Protein AF-A0A7T8TIV9-F1 (afdb_monomer)

pLDDT: mean 84.51, std 17.44, range [23.56, 97.62]

Radius of gyration: 15.1 Å; Cα contacts (8 Å, |Δi|>4): 212; chains: 1; bounding box: 38×35×44 Å

Sequence (112 aa):
MLKAIPDLRVVNPWEGELRIVQSWDKVRIHLKTQSSHSDSVTASIIHDEGIGYQLLYNYRNQPKTGEEHLTSHVGFAEFRFDDGLKSAEGHYFNGQGRATYGTMTITRIDNV

Structure (mmCIF, N/CA/C/O backbone):
data_AF-A0A7T8TIV9-F1
#
_entry.id   AF-A0A7T8TIV9-F1
#
loop_
_atom_site.group_PDB
_atom_site.id
_atom_site.type_symbol
_atom_site.label_atom_id
_atom_site.label_alt_id
_atom_site.label_comp_id
_atom_site.label_asym_id
_atom_site.label_entity_id
_atom_site.label_seq_id
_atom_site.pdbx_PDB_ins_code
_atom_site.Cartn_x
_atom_site.Cartn_y
_atom_site.Cartn_z
_atom_site.occupancy
_atom_site.B_iso_or_equiv
_atom_site.auth_seq_id
_atom_site.auth_comp_id
_atom_site.auth_asym_id
_atom_site.auth_atom_id
_atom_site.pdbx_PDB_model_num
ATOM 1 N N . MET A 1 1 ? 10.145 17.855 20.575 1.00 28.27 1 MET A N 1
ATOM 2 C CA . MET A 1 1 ? 9.909 18.815 19.477 1.00 28.27 1 MET A CA 1
ATOM 3 C C . MET A 1 1 ? 10.920 18.499 18.380 1.00 28.27 1 MET A C 1
ATOM 5 O O . MET A 1 1 ? 12.106 18.680 18.609 1.00 28.27 1 MET A O 1
ATOM 9 N N . LEU A 1 2 ? 10.480 17.933 17.255 1.00 23.56 2 LEU A N 1
ATOM 10 C CA . LEU A 1 2 ? 11.307 17.685 16.070 1.00 23.56 2 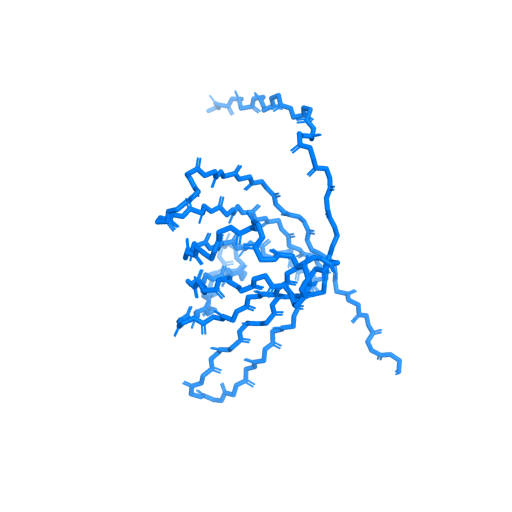LEU A CA 1
ATOM 11 C C . LEU A 1 2 ? 10.491 18.116 14.852 1.00 23.56 2 LEU A C 1
ATOM 13 O O . LEU A 1 2 ? 9.314 17.782 14.749 1.00 23.56 2 LEU A O 1
ATOM 17 N N . LYS A 1 3 ? 11.114 18.904 13.977 1.00 31.92 3 LYS A N 1
ATOM 18 C CA . LYS A 1 3 ? 10.533 19.395 12.730 1.00 31.92 3 LYS A CA 1
ATOM 19 C C . LYS A 1 3 ? 11.181 18.603 11.599 1.00 31.92 3 LYS A C 1
ATOM 21 O O . LYS A 1 3 ? 12.367 18.782 11.343 1.00 31.92 3 LYS A O 1
ATOM 26 N N . ALA A 1 4 ? 10.420 17.727 10.956 1.00 24.80 4 ALA A N 1
ATOM 27 C CA . ALA A 1 4 ? 10.812 17.146 9.681 1.00 24.80 4 ALA A CA 1
ATOM 28 C C . ALA A 1 4 ? 10.250 18.043 8.573 1.00 24.80 4 ALA A C 1
ATOM 30 O O . ALA A 1 4 ? 9.047 18.291 8.527 1.00 24.80 4 ALA A O 1
ATOM 31 N N . ILE A 1 5 ? 11.126 18.573 7.723 1.00 39.34 5 ILE A N 1
ATOM 32 C CA . ILE A 1 5 ? 10.745 19.187 6.450 1.00 39.34 5 ILE A CA 1
ATOM 33 C C . ILE A 1 5 ? 11.173 18.180 5.382 1.00 39.34 5 ILE A C 1
ATOM 35 O O . ILE A 1 5 ? 12.380 18.016 5.200 1.00 39.34 5 ILE A O 1
ATOM 39 N N . PRO A 1 6 ? 10.250 17.484 4.699 1.00 40.28 6 PRO A N 1
ATOM 40 C CA . PRO A 1 6 ? 10.607 16.723 3.520 1.00 40.28 6 PRO A CA 1
ATOM 41 C C . PRO A 1 6 ? 10.521 17.632 2.292 1.00 40.28 6 PRO A C 1
ATOM 43 O O . PRO A 1 6 ? 9.481 18.214 1.986 1.00 40.28 6 PRO A O 1
ATOM 46 N N . ASP A 1 7 ? 11.651 17.746 1.605 1.00 52.44 7 ASP A N 1
ATOM 47 C CA . ASP A 1 7 ? 11.730 18.133 0.201 1.00 52.44 7 ASP A CA 1
ATOM 48 C C . ASP A 1 7 ? 10.976 17.091 -0.639 1.00 52.44 7 ASP A C 1
ATOM 50 O O . ASP A 1 7 ? 11.269 15.901 -0.530 1.00 52.44 7 ASP A O 1
ATOM 54 N N . LEU A 1 8 ? 9.991 17.503 -1.442 1.00 46.22 8 LEU A N 1
ATOM 55 C CA . LEU A 1 8 ? 9.263 16.596 -2.336 1.00 46.22 8 LEU A CA 1
ATOM 56 C C . LEU A 1 8 ? 8.934 17.282 -3.663 1.00 46.22 8 LEU A C 1
ATOM 58 O O . LEU A 1 8 ? 7.781 17.558 -3.995 1.00 46.22 8 LEU A O 1
ATOM 62 N N . ARG A 1 9 ? 9.955 17.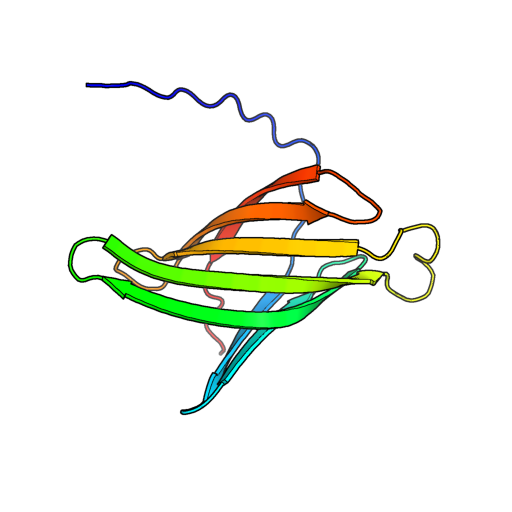481 -4.498 1.00 50.09 9 ARG A N 1
ATOM 63 C CA . ARG A 1 9 ? 9.723 17.342 -5.941 1.00 50.09 9 ARG A CA 1
ATOM 64 C C . ARG A 1 9 ? 9.270 15.903 -6.196 1.00 50.09 9 ARG A C 1
ATOM 66 O O . ARG A 1 9 ? 10.038 14.973 -5.974 1.00 50.09 9 ARG A O 1
ATOM 73 N N . VAL A 1 10 ? 8.034 15.717 -6.658 1.00 56.38 10 VAL A N 1
ATOM 74 C CA . VAL A 1 10 ? 7.534 14.411 -7.112 1.00 56.38 10 VAL A CA 1
ATOM 75 C C . VAL A 1 10 ? 8.335 14.007 -8.349 1.00 56.38 10 VAL A C 1
ATOM 77 O O . VAL A 1 10 ? 8.109 14.509 -9.450 1.00 56.38 10 VAL A O 1
ATOM 80 N N . VAL A 1 11 ? 9.323 13.137 -8.160 1.00 59.09 11 VAL A N 1
ATOM 81 C CA . VAL A 1 11 ? 10.137 12.596 -9.249 1.00 59.09 11 VAL A CA 1
ATOM 82 C C . VAL A 1 11 ? 9.347 11.436 -9.857 1.00 59.09 11 VAL A C 1
ATOM 84 O O . VAL A 1 11 ? 9.375 10.328 -9.336 1.00 59.09 11 VAL A O 1
ATOM 87 N N . ASN A 1 12 ? 8.623 11.719 -10.943 1.00 67.94 12 ASN A N 1
ATOM 88 C CA . ASN A 1 12 ? 7.762 10.808 -11.718 1.00 67.94 12 ASN A CA 1
ATOM 89 C C . ASN A 1 12 ? 6.378 10.535 -11.096 1.00 67.94 12 ASN A C 1
ATOM 91 O O . ASN A 1 12 ? 6.193 9.513 -10.429 1.00 67.94 12 ASN A O 1
ATOM 95 N N . PRO A 1 13 ? 5.385 11.412 -11.344 1.00 78.50 13 PRO A N 1
ATOM 96 C CA . PRO A 1 13 ? 4.009 11.126 -10.964 1.00 78.50 13 PRO A CA 1
ATOM 97 C C . PRO A 1 13 ? 3.480 9.926 -11.757 1.00 78.50 13 PRO A C 1
ATOM 99 O O . PRO A 1 13 ? 3.732 9.791 -12.955 1.00 78.50 13 PRO A O 1
ATOM 102 N N . TRP A 1 14 ? 2.739 9.060 -11.079 1.00 85.88 14 TRP A N 1
ATOM 103 C CA . TRP A 1 14 ? 1.988 7.972 -11.688 1.00 85.88 14 TRP A CA 1
ATOM 104 C C . TRP A 1 14 ? 0.672 7.797 -10.938 1.00 85.88 14 TRP A C 1
ATOM 106 O O . TRP A 1 14 ? 0.553 8.174 -9.774 1.00 85.88 14 TRP A O 1
ATOM 116 N N . GLU A 1 15 ? -0.306 7.210 -11.616 1.00 89.50 15 GLU A N 1
ATOM 117 C CA . GLU A 1 15 ? -1.632 6.945 -11.068 1.00 89.50 15 GLU A CA 1
ATOM 118 C C . GLU A 1 15 ? -1.981 5.462 -11.230 1.00 89.50 15 GLU A C 1
ATOM 120 O O . GLU A 1 15 ? -1.468 4.763 -12.116 1.00 89.50 15 GLU A O 1
ATOM 125 N N . GLY A 1 16 ? -2.851 4.966 -10.354 1.00 91.25 16 GLY A N 1
ATOM 126 C CA . GLY A 1 16 ? -3.295 3.582 -10.379 1.00 91.25 16 GLY A CA 1
ATOM 127 C C . GLY A 1 16 ? -4.502 3.320 -9.486 1.00 91.25 16 GLY A C 1
ATOM 128 O O . GLY A 1 16 ? -4.859 4.126 -8.632 1.00 91.25 16 GLY A O 1
ATOM 129 N N . GLU A 1 17 ? -5.118 2.161 -9.691 1.00 95.12 17 GLU A N 1
ATOM 130 C CA . GLU A 1 17 ? -6.227 1.652 -8.885 1.00 95.12 17 GLU A CA 1
ATOM 131 C C . GLU A 1 17 ? -5.693 0.605 -7.903 1.00 95.12 17 GLU A C 1
ATOM 133 O O . GLU A 1 17 ? -5.124 -0.410 -8.317 1.00 95.12 17 GLU A O 1
ATOM 138 N N . LEU A 1 18 ? -5.889 0.847 -6.605 1.00 94.81 18 LEU A N 1
ATOM 139 C CA . LEU A 1 18 ? -5.573 -0.098 -5.537 1.00 94.81 18 LEU A CA 1
ATOM 140 C C . LEU A 1 18 ? -6.865 -0.753 -5.038 1.00 94.81 18 LEU A C 1
ATOM 142 O O . LEU A 1 18 ? -7.698 -0.106 -4.405 1.00 94.81 18 LEU A O 1
ATOM 146 N N . ARG A 1 19 ? -7.026 -2.053 -5.288 1.00 95.62 19 ARG A N 1
ATOM 147 C CA . ARG A 1 19 ? -8.150 -2.846 -4.780 1.00 95.62 19 ARG A CA 1
ATOM 148 C C . ARG A 1 19 ? -7.709 -3.642 -3.554 1.00 95.62 19 ARG A C 1
ATOM 150 O O . ARG A 1 19 ? -6.800 -4.467 -3.637 1.00 95.62 19 ARG A O 1
ATOM 157 N N . ILE A 1 20 ? -8.399 -3.413 -2.439 1.00 94.81 20 ILE A N 1
ATOM 158 C CA . ILE A 1 20 ? -8.227 -4.131 -1.172 1.00 94.81 20 ILE A CA 1
ATOM 159 C C . ILE A 1 20 ? -9.392 -5.113 -1.035 1.00 94.81 20 ILE A C 1
ATOM 161 O O . ILE A 1 20 ? -10.551 -4.702 -1.012 1.00 94.81 20 ILE A O 1
ATOM 165 N N . VAL A 1 21 ? -9.096 -6.410 -0.970 1.00 94.44 21 VAL A N 1
ATOM 166 C CA . VAL A 1 21 ? -10.092 -7.472 -0.787 1.00 94.44 21 VAL A CA 1
ATOM 167 C C . VAL A 1 21 ? -9.805 -8.190 0.522 1.00 94.44 21 VAL A C 1
ATOM 169 O O . VAL A 1 21 ? -8.710 -8.714 0.718 1.00 94.44 21 VAL A O 1
ATOM 172 N N . GLN A 1 22 ? -10.802 -8.247 1.397 1.00 93.19 22 GLN A N 1
ATOM 173 C CA . GLN A 1 22 ? -10.708 -8.911 2.692 1.00 93.19 22 GLN A CA 1
ATOM 174 C C . GLN A 1 22 ? -11.787 -9.994 2.811 1.00 93.19 22 GLN A C 1
ATOM 176 O O . GLN A 1 22 ? -12.957 -9.749 2.518 1.00 93.19 22 GLN A O 1
ATOM 181 N N . SER A 1 23 ? -11.391 -11.187 3.257 1.00 92.50 23 SER A N 1
ATOM 182 C CA . SER A 1 23 ? -12.287 -12.177 3.869 1.00 92.50 23 SER A CA 1
ATOM 183 C C . SER A 1 23 ? -11.887 -12.404 5.323 1.00 92.50 23 SER A C 1
ATOM 185 O O . SER A 1 23 ? -10.983 -11.752 5.840 1.00 92.50 23 SER A O 1
ATOM 187 N N . TRP A 1 24 ? -12.574 -13.324 5.995 1.00 93.88 24 TRP A N 1
ATOM 188 C CA . TRP A 1 24 ? -12.313 -13.639 7.398 1.00 93.88 24 TRP A CA 1
ATOM 189 C C . TRP A 1 24 ? -10.880 -14.154 7.657 1.00 93.88 24 TRP A C 1
ATOM 191 O O . TRP A 1 24 ? -10.360 -13.960 8.748 1.00 93.88 24 TRP A O 1
ATOM 201 N N . ASP A 1 25 ? -10.241 -14.777 6.663 1.00 92.50 25 ASP A N 1
ATOM 202 C CA . ASP A 1 25 ? -8.929 -15.432 6.753 1.00 92.50 25 ASP A CA 1
ATOM 203 C C . ASP A 1 25 ? -7.845 -14.827 5.852 1.00 92.50 25 ASP A C 1
ATOM 205 O O . ASP A 1 25 ? -6.687 -15.243 5.930 1.00 92.50 25 ASP A O 1
ATOM 209 N N . LYS A 1 26 ? -8.185 -13.880 4.968 1.00 92.06 26 LYS A N 1
ATOM 210 C CA . LYS A 1 26 ? -7.216 -13.334 4.011 1.00 92.06 26 LYS A CA 1
ATOM 211 C C . LYS A 1 26 ? -7.418 -11.856 3.725 1.00 92.06 26 LYS A C 1
ATOM 213 O O . LYS A 1 26 ? -8.539 -11.360 3.638 1.00 92.06 26 LYS A O 1
ATOM 218 N N . VAL A 1 27 ? -6.300 -11.195 3.460 1.00 96.75 27 VAL A N 1
ATOM 219 C CA . VAL A 1 27 ? -6.243 -9.873 2.842 1.00 96.75 27 VAL A CA 1
ATOM 220 C C . VAL A 1 27 ? -5.466 -10.012 1.536 1.00 96.75 27 VAL A C 1
ATOM 222 O O . VAL A 1 27 ? -4.425 -10.667 1.480 1.00 96.75 27 VAL A O 1
ATOM 225 N N . ARG A 1 28 ? -5.998 -9.435 0.461 1.00 96.75 28 ARG A N 1
ATOM 226 C CA . ARG A 1 28 ? -5.398 -9.420 -0.876 1.00 96.75 28 ARG A CA 1
ATOM 227 C C . ARG A 1 28 ? -5.397 -8.000 -1.406 1.00 96.75 28 ARG A C 1
ATOM 229 O O . ARG A 1 28 ? -6.424 -7.325 -1.365 1.00 96.75 28 ARG A O 1
ATOM 236 N N . ILE A 1 29 ? -4.252 -7.583 -1.928 1.00 97.50 29 ILE A N 1
ATOM 237 C CA . ILE A 1 29 ? -4.058 -6.265 -2.521 1.00 97.50 29 ILE A CA 1
ATOM 238 C C . ILE A 1 29 ? -3.709 -6.443 -3.991 1.00 97.50 29 ILE A C 1
ATOM 240 O O . ILE A 1 29 ? -2.808 -7.213 -4.327 1.00 97.50 29 ILE A O 1
ATOM 244 N N . HIS A 1 30 ? -4.425 -5.719 -4.843 1.00 96.31 30 HIS A N 1
ATOM 245 C CA . HIS A 1 30 ? -4.190 -5.658 -6.279 1.00 96.31 30 HIS A CA 1
ATOM 246 C C . HIS A 1 30 ? -3.977 -4.199 -6.671 1.00 96.31 30 HIS A C 1
ATOM 248 O O . HIS A 1 30 ? -4.896 -3.392 -6.533 1.00 96.31 30 HIS A O 1
ATOM 254 N N . LEU A 1 31 ? -2.783 -3.856 -7.150 1.00 94.81 31 LEU A N 1
ATOM 255 C CA . LEU A 1 31 ? -2.488 -2.534 -7.697 1.00 94.81 31 LEU A CA 1
ATOM 256 C C . LEU A 1 31 ? -2.402 -2.632 -9.215 1.00 94.81 31 LEU A C 1
ATOM 258 O O . LEU A 1 31 ? -1.663 -3.456 -9.751 1.00 94.81 31 LEU A O 1
ATOM 262 N N . LYS A 1 32 ? -3.113 -1.758 -9.919 1.00 92.25 32 LYS A N 1
ATOM 263 C CA . LYS A 1 32 ? -3.041 -1.646 -11.375 1.00 92.25 32 LYS A CA 1
ATOM 264 C C . LYS A 1 32 ? -2.670 -0.224 -11.761 1.00 92.25 32 LYS A C 1
ATOM 266 O O . LYS A 1 32 ? -3.370 0.712 -11.395 1.00 92.25 32 LYS A O 1
ATOM 271 N N . THR A 1 33 ? -1.609 -0.071 -12.540 1.00 90.06 33 THR A N 1
ATOM 272 C CA . THR A 1 33 ? -1.188 1.213 -13.114 1.00 90.06 33 THR A CA 1
ATOM 273 C C . THR A 1 33 ? -1.395 1.199 -14.632 1.00 90.06 33 THR A C 1
ATOM 275 O O . THR A 1 33 ? -1.929 0.238 -15.214 1.00 90.06 33 THR A O 1
ATOM 278 N N . GLN A 1 34 ? -0.977 2.267 -15.315 1.00 87.00 34 GLN A N 1
ATOM 279 C CA . GLN A 1 34 ? -1.001 2.314 -16.775 1.00 87.00 34 GLN A CA 1
ATOM 280 C C . GLN A 1 34 ? -0.066 1.271 -17.411 1.00 87.00 34 GLN A C 1
ATOM 282 O O . GLN A 1 34 ? -0.485 0.613 -18.363 1.00 87.00 34 GLN A O 1
ATOM 287 N N . SER A 1 35 ? 1.133 1.055 -16.865 1.00 84.69 35 SER A N 1
ATOM 288 C CA . SER A 1 35 ? 2.184 0.220 -17.475 1.00 84.69 35 SER A CA 1
ATOM 289 C C . SER A 1 35 ? 2.431 -1.118 -16.767 1.00 84.69 35 SER A C 1
ATOM 291 O O . SER A 1 35 ? 3.028 -2.025 -17.345 1.00 84.69 35 SER A O 1
ATOM 293 N N . SER A 1 36 ? 1.947 -1.296 -15.537 1.00 89.31 36 SER A N 1
ATOM 294 C CA . SER A 1 36 ? 2.161 -2.525 -14.768 1.00 89.31 36 SER A CA 1
ATOM 295 C C . SER A 1 36 ? 0.974 -2.885 -13.877 1.00 89.31 36 SER A C 1
ATOM 297 O O . SER A 1 36 ? -0.035 -2.176 -13.798 1.00 89.31 36 SER A O 1
ATOM 299 N N . HIS A 1 37 ? 1.084 -4.034 -13.224 1.00 92.81 37 HIS A N 1
ATOM 300 C CA . HIS A 1 37 ? 0.235 -4.409 -12.104 1.00 92.81 37 HIS A CA 1
ATOM 301 C C . HIS A 1 37 ? 1.064 -5.133 -11.044 1.00 92.81 37 HIS A C 1
ATOM 303 O O . HIS A 1 37 ? 2.146 -5.652 -11.332 1.00 92.81 37 HIS A O 1
ATOM 309 N N . SER A 1 38 ? 0.565 -5.170 -9.815 1.00 93.69 38 SER A N 1
ATOM 310 C CA . SER A 1 38 ? 1.152 -5.969 -8.752 1.00 93.69 38 SER A CA 1
ATOM 311 C C . SER A 1 38 ? 0.098 -6.633 -7.881 1.00 93.69 38 SER A C 1
ATOM 313 O O . SER A 1 38 ? -0.989 -6.099 -7.648 1.00 93.69 38 SER A O 1
ATOM 315 N N . ASP A 1 39 ? 0.461 -7.813 -7.389 1.00 96.50 39 ASP A N 1
ATOM 316 C CA . ASP A 1 39 ? -0.352 -8.617 -6.488 1.00 96.50 39 ASP A CA 1
ATOM 317 C C . ASP A 1 39 ? 0.378 -8.802 -5.162 1.00 96.50 39 ASP A C 1
ATOM 319 O O . ASP A 1 39 ? 1.589 -9.062 -5.132 1.00 96.50 39 ASP A O 1
ATOM 323 N N . SER A 1 40 ? -0.364 -8.719 -4.057 1.00 96.81 40 SER A N 1
ATOM 324 C CA . SER A 1 40 ? 0.179 -9.025 -2.739 1.00 96.81 40 SER A CA 1
ATOM 325 C C . SER A 1 40 ? 0.597 -10.494 -2.642 1.00 96.81 40 SER A C 1
ATOM 327 O O . SER A 1 40 ? -0.203 -11.391 -2.923 1.00 96.81 40 SER A O 1
ATOM 329 N N . VAL A 1 41 ? 1.809 -10.734 -2.150 1.00 95.50 41 VAL A N 1
ATOM 330 C CA . VAL A 1 41 ? 2.276 -12.048 -1.688 1.00 95.50 41 VAL A CA 1
ATOM 331 C C . VAL A 1 41 ? 1.740 -12.326 -0.283 1.00 95.50 41 VAL A C 1
ATOM 333 O O . VAL A 1 41 ? 1.263 -13.419 -0.002 1.00 95.50 41 VAL A O 1
ATOM 336 N N . THR A 1 42 ? 1.788 -11.314 0.584 1.00 95.62 42 THR A N 1
ATOM 337 C CA . THR A 1 42 ? 1.186 -11.314 1.920 1.00 95.62 42 THR A CA 1
ATOM 338 C C . THR A 1 42 ? 0.707 -9.905 2.243 1.00 95.62 42 THR A C 1
ATOM 340 O O . THR A 1 42 ? 1.318 -8.937 1.779 1.00 95.62 42 THR A O 1
ATOM 343 N N . ALA A 1 43 ? -0.373 -9.793 3.008 1.00 97.50 43 ALA A N 1
ATOM 344 C CA . ALA A 1 43 ? -0.945 -8.525 3.428 1.00 97.50 43 ALA A CA 1
ATOM 345 C C . ALA A 1 43 ? -1.587 -8.658 4.812 1.00 97.50 43 ALA A C 1
ATOM 347 O O . ALA A 1 43 ? -2.179 -9.692 5.125 1.00 97.50 43 ALA A O 1
ATOM 348 N N . SER A 1 44 ? -1.507 -7.585 5.593 1.00 96.69 44 SER A N 1
ATOM 349 C CA . SER A 1 44 ? -2.100 -7.477 6.923 1.00 96.69 44 SER A CA 1
ATOM 350 C C . SER A 1 44 ? -2.757 -6.115 7.097 1.00 96.69 44 SER A C 1
ATOM 352 O O . SER A 1 44 ? -2.223 -5.101 6.645 1.00 96.69 44 SER A O 1
ATOM 354 N N . ILE A 1 45 ? -3.895 -6.103 7.788 1.00 96.00 45 ILE A N 1
ATOM 355 C CA . ILE A 1 45 ? -4.530 -4.886 8.295 1.00 96.00 45 ILE A CA 1
ATOM 356 C C . ILE A 1 45 ? -4.372 -4.906 9.814 1.00 96.00 45 ILE A C 1
ATOM 358 O O . ILE A 1 45 ? -4.742 -5.887 10.458 1.00 96.00 45 ILE A O 1
ATOM 362 N N . ILE A 1 46 ? -3.803 -3.842 10.368 1.00 95.25 46 ILE A N 1
ATOM 363 C CA . ILE A 1 46 ? -3.592 -3.658 11.804 1.00 95.25 46 ILE A CA 1
ATOM 364 C C . ILE A 1 46 ? -4.429 -2.461 12.243 1.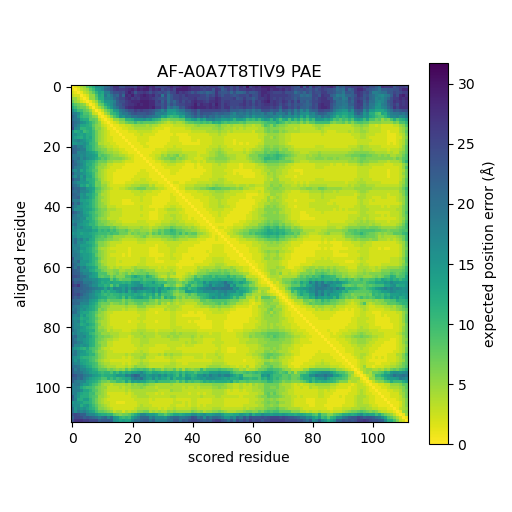00 95.25 46 ILE A C 1
ATOM 366 O O . ILE A 1 46 ? -4.487 -1.457 11.537 1.00 95.25 46 ILE A O 1
ATOM 370 N N . HIS A 1 47 ? -5.083 -2.575 13.395 1.00 94.81 47 HIS A N 1
ATOM 371 C CA . HIS A 1 47 ? -5.777 -1.466 14.033 1.00 94.81 47 HIS A CA 1
ATOM 372 C C . HIS A 1 47 ? -5.230 -1.278 15.442 1.00 94.81 47 HIS A C 1
ATOM 374 O O . HIS A 1 47 ? -5.206 -2.228 16.226 1.00 94.81 47 HIS A O 1
ATOM 380 N N . ASP A 1 48 ? -4.820 -0.055 15.746 1.00 91.69 48 ASP A N 1
ATOM 381 C CA . ASP A 1 48 ? -4.406 0.375 17.077 1.00 91.69 48 ASP A CA 1
ATOM 382 C C . ASP A 1 48 ? -5.231 1.610 17.459 1.00 91.69 48 ASP A C 1
ATOM 384 O O . ASP A 1 48 ? -5.340 2.552 16.676 1.00 91.69 48 ASP A O 1
ATOM 388 N N . GLU A 1 49 ? -5.838 1.598 18.648 1.00 88.31 49 GLU A N 1
ATOM 389 C CA . GLU A 1 49 ? -6.802 2.620 19.08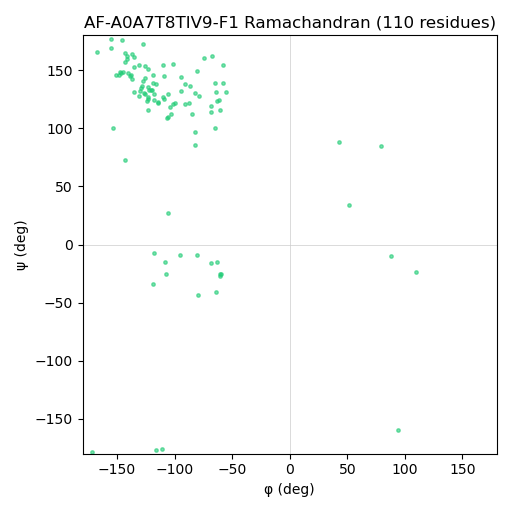3 1.00 88.31 49 GLU A CA 1
ATOM 390 C C . GLU A 1 49 ? -6.222 4.045 19.130 1.00 88.31 49 GLU A C 1
ATOM 392 O O . GLU A 1 49 ? -6.971 5.009 18.993 1.00 88.31 49 GLU A O 1
ATOM 397 N N . GLY A 1 50 ? -4.905 4.201 19.302 1.00 88.44 50 GLY A N 1
ATOM 398 C CA . GLY A 1 50 ? -4.236 5.507 19.318 1.00 88.44 50 GLY A CA 1
ATOM 399 C C . GLY A 1 50 ? -3.643 5.927 17.972 1.00 88.44 50 GLY A C 1
ATOM 400 O O . GLY A 1 50 ? -3.174 7.059 17.832 1.00 88.44 50 GLY A O 1
ATOM 401 N N . ILE A 1 51 ? -3.613 5.020 16.991 1.00 87.00 51 ILE A N 1
ATOM 402 C CA . ILE A 1 51 ? -2.898 5.199 15.721 1.00 87.00 51 ILE A CA 1
ATOM 403 C C . ILE A 1 51 ? -3.852 5.153 14.519 1.00 87.00 51 ILE A C 1
ATOM 405 O O . ILE A 1 51 ? -3.621 5.874 13.543 1.00 87.00 51 ILE A O 1
ATOM 409 N N . GLY A 1 52 ? -4.908 4.347 14.589 1.00 94.31 52 GLY A N 1
ATOM 410 C CA . GLY A 1 52 ? -5.834 4.069 13.499 1.00 94.31 52 GLY A CA 1
ATOM 411 C C . GLY A 1 52 ? -5.461 2.809 12.714 1.00 94.31 52 GLY A C 1
ATOM 412 O O . GLY A 1 52 ? -4.745 1.927 13.197 1.00 94.31 52 GLY A O 1
ATOM 413 N N . TYR A 1 53 ? -5.979 2.711 11.489 1.00 96.69 53 TYR A N 1
ATOM 414 C CA . TYR A 1 53 ? -5.758 1.555 10.623 1.00 96.69 53 TYR A CA 1
ATOM 415 C C . TYR A 1 53 ? -4.468 1.682 9.810 1.00 96.69 53 TYR A C 1
ATOM 417 O O . TYR A 1 53 ? -4.189 2.714 9.195 1.00 96.69 53 TYR A O 1
ATOM 425 N N . GLN A 1 54 ? -3.725 0.581 9.740 1.00 96.81 54 GLN A N 1
ATOM 426 C CA . GLN A 1 54 ? -2.551 0.414 8.894 1.00 96.81 54 GLN A CA 1
ATOM 427 C C . GLN A 1 54 ? -2.728 -0.790 7.969 1.00 96.81 54 GLN A C 1
ATOM 429 O O . GLN A 1 54 ? -3.153 -1.861 8.400 1.00 96.81 54 GLN A O 1
ATOM 434 N N . LEU A 1 55 ? -2.369 -0.625 6.699 1.00 97.06 55 LEU A N 1
ATOM 435 C CA . LEU A 1 55 ? -2.247 -1.708 5.728 1.00 97.06 55 LEU A CA 1
ATOM 436 C C . LEU A 1 55 ? -0.769 -1.908 5.411 1.00 97.06 55 LEU A C 1
ATOM 438 O O . LEU A 1 55 ? -0.103 -0.972 4.986 1.00 97.06 55 LEU A O 1
ATOM 442 N N . LEU A 1 56 ? -0.285 -3.139 5.544 1.00 97.06 56 LEU A N 1
ATOM 443 C CA . LEU A 1 56 ? 1.088 -3.515 5.223 1.00 97.06 56 LEU A CA 1
ATOM 444 C C . LEU A 1 56 ? 1.047 -4.701 4.267 1.00 97.06 56 LEU A C 1
ATOM 446 O O . LEU A 1 56 ? 0.347 -5.680 4.532 1.00 97.06 56 LEU A O 1
ATOM 450 N N . TYR A 1 57 ? 1.781 -4.645 3.158 1.00 97.62 57 TYR A N 1
ATOM 451 C CA . TYR A 1 57 ? 1.825 -5.766 2.223 1.00 97.62 57 TYR A CA 1
ATOM 452 C C . TYR A 1 57 ? 3.139 -5.856 1.455 1.00 97.62 57 TYR A C 1
ATOM 454 O O . TYR A 1 57 ? 3.744 -4.858 1.070 1.00 97.62 57 TYR A O 1
ATOM 462 N N . ASN A 1 58 ? 3.546 -7.094 1.183 1.00 96.56 58 ASN A N 1
ATOM 463 C CA . ASN A 1 58 ? 4.574 -7.390 0.193 1.00 96.56 58 ASN A CA 1
ATOM 464 C C . ASN A 1 58 ? 3.900 -7.698 -1.136 1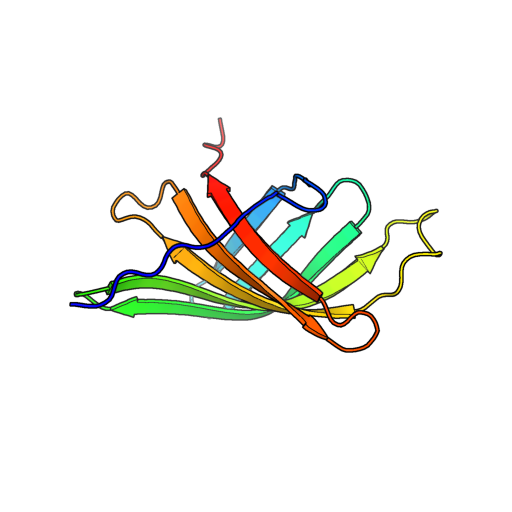.00 96.56 58 ASN A C 1
ATOM 466 O O . ASN A 1 58 ? 2.865 -8.365 -1.150 1.00 96.56 58 ASN A O 1
ATOM 470 N N . TYR A 1 59 ? 4.503 -7.300 -2.248 1.00 95.19 59 TYR A N 1
ATOM 471 C CA . TYR A 1 59 ? 3.954 -7.531 -3.579 1.00 95.19 59 TYR A CA 1
ATOM 472 C C . TYR A 1 59 ? 4.996 -8.020 -4.576 1.00 95.19 59 TYR A C 1
ATOM 474 O O . TYR A 1 59 ? 6.203 -7.845 -4.400 1.00 95.19 59 TYR A O 1
ATOM 482 N N . ARG A 1 60 ? 4.499 -8.613 -5.662 1.00 93.94 60 ARG A N 1
ATOM 483 C CA . ARG A 1 60 ? 5.261 -8.883 -6.880 1.00 93.94 60 ARG A CA 1
ATOM 484 C C . ARG A 1 60 ? 4.668 -8.053 -8.010 1.00 93.94 60 ARG A C 1
ATOM 486 O O . ARG A 1 60 ? 3.483 -8.180 -8.298 1.00 93.94 60 ARG A O 1
ATOM 493 N N . ASN A 1 61 ? 5.486 -7.214 -8.635 1.00 91.00 61 ASN A N 1
ATOM 494 C CA . ASN A 1 61 ? 5.095 -6.424 -9.796 1.00 91.00 61 ASN A CA 1
ATOM 495 C C . ASN A 1 61 ? 5.394 -7.181 -11.092 1.00 91.00 61 ASN A C 1
ATOM 497 O O . ASN A 1 61 ? 6.487 -7.729 -11.259 1.00 91.00 61 ASN A O 1
ATOM 501 N N . GLN A 1 62 ? 4.451 -7.115 -12.025 1.00 87.62 62 GLN A N 1
ATOM 502 C CA . GLN A 1 62 ? 4.566 -7.620 -13.383 1.00 87.62 62 GLN A CA 1
ATOM 503 C C . GLN A 1 62 ? 4.273 -6.481 -14.381 1.00 87.62 62 GLN A C 1
ATOM 505 O O . GLN A 1 62 ? 3.206 -5.854 -14.317 1.00 87.62 62 GLN A O 1
ATOM 510 N N . PRO A 1 63 ? 5.205 -6.175 -15.301 1.00 85.19 63 PRO A N 1
ATOM 511 C CA . PRO A 1 63 ? 4.929 -5.300 -16.438 1.00 85.19 63 PRO A CA 1
ATOM 512 C C . PRO A 1 63 ? 3.777 -5.834 -17.295 1.00 85.19 63 PRO A C 1
ATOM 514 O O . PRO A 1 63 ? 3.515 -7.039 -17.317 1.00 85.19 63 PRO A O 1
ATOM 517 N N . LYS A 1 64 ? 3.086 -4.951 -18.018 1.00 83.31 64 LYS A N 1
ATOM 518 C CA . LYS A 1 64 ? 2.115 -5.371 -19.037 1.00 83.31 64 LYS A CA 1
ATOM 519 C C . LYS A 1 64 ? 2.822 -5.895 -20.293 1.00 83.31 64 LYS A C 1
ATOM 521 O O . LYS A 1 64 ? 3.986 -5.595 -20.539 1.00 83.31 64 LYS A O 1
ATOM 526 N N . THR A 1 65 ? 2.098 -6.661 -21.107 1.00 76.06 65 THR A N 1
ATOM 527 C CA . THR A 1 65 ? 2.553 -7.088 -22.440 1.00 76.06 65 THR A CA 1
ATOM 528 C C . THR A 1 65 ? 2.932 -5.871 -23.289 1.00 76.06 65 THR A C 1
ATOM 530 O O . THR A 1 65 ? 2.158 -4.916 -23.350 1.00 76.06 65 THR A O 1
ATOM 533 N N . GLY A 1 66 ? 4.108 -5.896 -23.925 1.00 73.62 66 GLY A N 1
ATOM 534 C CA . GLY A 1 66 ? 4.677 -4.754 -24.656 1.00 73.62 66 GLY A CA 1
ATOM 535 C C . GLY A 1 66 ? 5.531 -3.800 -23.807 1.00 73.62 66 GLY A C 1
ATOM 536 O O . GLY A 1 66 ? 6.247 -2.970 -24.358 1.00 73.62 66 GLY A O 1
ATOM 537 N N . GLU A 1 67 ? 5.531 -3.956 -22.481 1.00 77.69 67 GLU A N 1
ATOM 538 C CA . GLU A 1 67 ? 6.389 -3.218 -21.541 1.00 77.69 67 GLU A CA 1
ATOM 539 C C . GLU A 1 67 ? 7.527 -4.116 -21.012 1.00 77.69 67 GLU A C 1
ATOM 541 O O . GLU A 1 67 ? 8.026 -3.916 -19.906 1.00 77.69 67 GLU A O 1
ATOM 546 N N . GLU A 1 68 ? 7.951 -5.136 -21.775 1.00 70.44 68 GLU A N 1
ATOM 547 C CA . GLU A 1 68 ? 8.929 -6.148 -21.320 1.00 70.44 68 GLU A CA 1
ATOM 548 C C . GLU A 1 68 ? 10.316 -5.572 -20.991 1.00 70.44 68 GLU A C 1
ATOM 550 O O . GLU A 1 68 ? 11.121 -6.221 -20.326 1.00 70.44 68 GLU A O 1
ATOM 555 N N . HIS A 1 69 ? 10.594 -4.342 -21.427 1.00 72.25 69 HIS A N 1
ATOM 556 C CA . HIS A 1 69 ? 11.794 -3.603 -21.042 1.00 72.25 69 HIS A CA 1
ATOM 557 C C . HIS A 1 69 ? 11.798 -3.200 -19.554 1.00 72.25 69 HIS A C 1
ATOM 559 O O . HIS A 1 69 ? 12.849 -2.846 -19.015 1.00 72.25 69 HIS A O 1
ATOM 565 N N . LEU A 1 70 ? 10.647 -3.249 -18.874 1.00 73.38 70 LEU A N 1
ATOM 566 C CA . LEU A 1 70 ? 10.540 -3.044 -17.435 1.00 73.38 70 LEU A CA 1
ATOM 567 C C . LEU A 1 70 ? 10.871 -4.341 -16.685 1.00 73.38 70 LEU A C 1
ATOM 569 O O . LEU A 1 70 ? 10.301 -5.400 -16.932 1.00 73.38 70 LEU A O 1
ATOM 573 N N . THR A 1 71 ? 11.755 -4.256 -15.694 1.00 76.00 71 THR A N 1
ATOM 574 C CA . THR A 1 71 ? 12.111 -5.416 -14.869 1.00 76.00 71 THR A CA 1
ATOM 575 C C . THR A 1 71 ? 11.031 -5.688 -13.819 1.00 76.00 71 THR A C 1
ATOM 577 O O . THR A 1 71 ?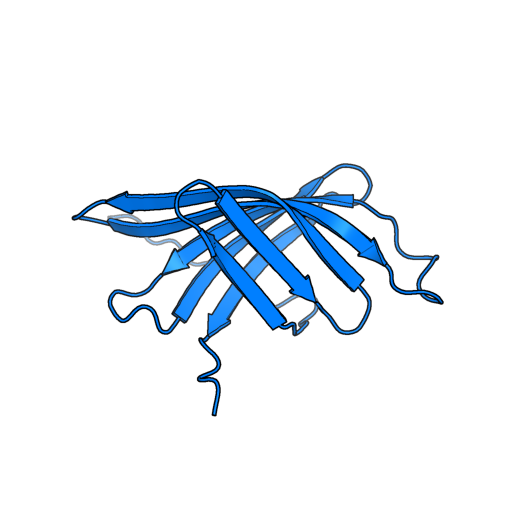 10.654 -4.809 -13.031 1.00 76.00 71 THR A O 1
ATOM 580 N N . SER A 1 72 ? 10.552 -6.935 -13.772 1.00 81.44 72 SER A N 1
ATOM 581 C CA . SER A 1 72 ? 9.734 -7.423 -12.656 1.00 81.44 72 SER A CA 1
ATOM 582 C C . SER A 1 72 ? 10.502 -7.274 -11.344 1.00 81.44 72 SER A C 1
ATOM 584 O O . SER A 1 72 ? 11.696 -7.552 -11.285 1.00 81.44 72 SER A O 1
ATOM 586 N N . HIS A 1 73 ? 9.820 -6.849 -10.289 1.00 84.12 73 HIS A N 1
ATOM 5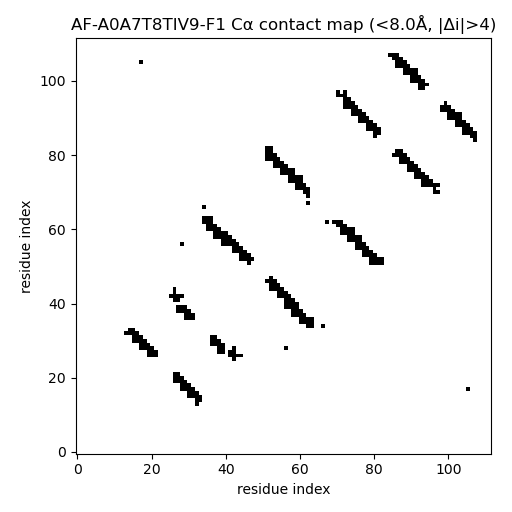87 C CA . HIS A 1 73 ? 10.435 -6.626 -8.984 1.00 84.12 73 HIS A CA 1
ATOM 588 C C . HIS A 1 73 ? 9.477 -7.045 -7.874 1.00 84.12 73 HIS A C 1
ATOM 590 O O . HIS A 1 73 ? 8.280 -7.251 -8.099 1.00 84.12 73 HIS A O 1
ATOM 596 N N . VAL A 1 74 ? 10.019 -7.194 -6.673 1.00 91.38 74 VAL A N 1
ATOM 597 C CA . VAL A 1 74 ? 9.226 -7.381 -5.458 1.00 91.38 74 VAL A CA 1
ATOM 598 C C . VAL A 1 74 ? 9.343 -6.138 -4.606 1.00 91.38 74 VAL A C 1
ATOM 600 O O . VAL A 1 74 ? 10.327 -5.411 -4.695 1.00 91.38 74 VAL A O 1
ATOM 603 N N . GLY A 1 75 ? 8.354 -5.879 -3.776 1.00 93.69 75 GLY A N 1
ATOM 604 C CA . GLY A 1 75 ? 8.398 -4.710 -2.923 1.00 93.69 75 GLY A CA 1
ATOM 605 C C . GLY A 1 75 ? 7.552 -4.869 -1.687 1.00 93.69 75 GLY A C 1
ATOM 606 O O . GLY A 1 75 ? 6.862 -5.872 -1.500 1.00 93.69 75 GLY A O 1
ATOM 607 N N . PHE A 1 76 ? 7.632 -3.844 -0.860 1.00 95.81 76 PHE A N 1
ATOM 608 C CA . PHE A 1 76 ? 6.837 -3.669 0.334 1.00 95.81 76 PHE A CA 1
ATOM 609 C C . PHE A 1 76 ? 6.151 -2.310 0.265 1.00 95.81 76 PHE A C 1
ATOM 611 O O . PHE A 1 76 ? 6.729 -1.348 -0.248 1.00 95.81 76 PHE A O 1
ATOM 618 N N . ALA A 1 77 ? 4.925 -2.236 0.761 1.00 96.44 77 ALA A N 1
ATOM 619 C CA . ALA A 1 77 ? 4.210 -0.989 0.936 1.00 96.44 77 ALA A CA 1
ATOM 620 C C . ALA A 1 77 ? 3.458 -0.984 2.266 1.00 96.44 77 ALA A C 1
ATOM 622 O O . ALA A 1 77 ? 2.934 -2.007 2.714 1.00 96.44 77 ALA A O 1
ATOM 623 N N . GLU A 1 78 ? 3.407 0.198 2.862 1.00 96.94 78 GLU A N 1
ATOM 624 C CA . GLU A 1 78 ? 2.682 0.494 4.087 1.00 96.94 78 GLU A CA 1
ATOM 625 C C . GLU A 1 78 ? 1.817 1.729 3.855 1.00 96.94 78 GLU A C 1
ATOM 627 O O . GLU A 1 78 ? 2.288 2.717 3.292 1.00 96.94 78 GLU A O 1
ATOM 632 N N . PHE A 1 79 ? 0.567 1.669 4.302 1.00 96.81 79 PHE A N 1
ATOM 633 C CA . PHE A 1 79 ? -0.388 2.766 4.277 1.00 96.81 79 PHE A CA 1
ATOM 634 C C . PHE A 1 79 ? -0.978 2.979 5.663 1.00 96.81 79 PHE A C 1
ATOM 636 O O . PHE A 1 79 ? -1.330 2.015 6.344 1.00 96.81 79 PHE A O 1
ATOM 643 N N . ARG A 1 80 ? -1.169 4.242 6.034 1.00 96.75 80 ARG A N 1
ATOM 644 C CA . ARG A 1 80 ? -1.916 4.654 7.218 1.00 96.75 80 ARG A CA 1
ATOM 645 C C . ARG A 1 80 ? -3.165 5.407 6.790 1.00 96.75 80 ARG A C 1
ATOM 647 O O . ARG A 1 80 ? -3.068 6.408 6.082 1.00 96.75 80 ARG A O 1
ATOM 654 N N . PHE A 1 81 ? -4.317 4.898 7.205 1.00 96.19 81 PHE A N 1
ATOM 655 C CA . PHE A 1 81 ? -5.607 5.486 6.868 1.00 96.19 81 PHE A CA 1
ATOM 656 C C . PHE A 1 81 ? -5.921 6.675 7.767 1.00 96.19 81 PHE A C 1
ATOM 658 O O . PHE A 1 81 ? -5.517 6.709 8.931 1.00 96.19 81 PHE A O 1
ATOM 665 N N . ASP A 1 82 ? -6.666 7.628 7.215 1.00 94.62 82 ASP A N 1
ATOM 666 C CA . ASP A 1 82 ? -7.340 8.646 8.009 1.00 94.62 82 ASP A CA 1
ATOM 667 C C . ASP A 1 82 ? -8.460 8.034 8.868 1.00 94.62 82 ASP A C 1
ATOM 669 O O . ASP A 1 82 ? -8.958 6.935 8.604 1.00 94.62 82 ASP A O 1
ATOM 673 N N . ASP A 1 83 ? -8.896 8.773 9.888 1.00 92.06 83 ASP A N 1
ATOM 674 C CA . ASP A 1 83 ? -9.966 8.335 10.796 1.00 92.06 83 ASP A CA 1
ATOM 675 C C . ASP A 1 83 ? -11.291 8.070 10.056 1.00 92.06 83 ASP A C 1
ATOM 677 O O . ASP A 1 83 ? -12.125 7.282 10.502 1.00 92.06 83 ASP A O 1
ATOM 681 N N . GLY A 1 84 ? -11.491 8.722 8.905 1.00 92.38 84 GLY A N 1
ATOM 682 C CA . GLY A 1 84 ? -12.672 8.563 8.058 1.00 92.38 84 GLY A CA 1
ATOM 683 C C . GLY A 1 84 ? -12.646 7.332 7.147 1.00 92.38 84 GLY A C 1
ATOM 684 O O . GLY A 1 84 ? -13.661 7.040 6.507 1.00 92.38 84 GLY A O 1
ATOM 685 N N . LEU A 1 85 ? -11.517 6.619 7.056 1.00 91.88 85 LEU A N 1
ATOM 686 C CA . LEU A 1 85 ? -11.267 5.528 6.107 1.00 91.88 85 LEU A CA 1
ATOM 687 C C . LEU A 1 85 ? -11.567 5.916 4.646 1.00 91.88 85 LEU A C 1
ATOM 689 O O . LEU A 1 85 ? -12.056 5.104 3.846 1.00 91.88 85 LEU A O 1
ATOM 693 N N . LYS A 1 86 ? -11.320 7.182 4.300 1.00 93.50 86 LYS A N 1
ATOM 694 C CA . LYS A 1 86 ? -11.541 7.754 2.964 1.00 93.50 86 LYS A CA 1
ATOM 695 C C . LYS A 1 86 ? -10.242 8.005 2.221 1.00 93.50 86 LYS A C 1
ATOM 697 O O . LYS A 1 86 ? -10.246 7.968 0.990 1.00 93.50 86 LYS A O 1
ATOM 702 N N . SER A 1 87 ? -9.145 8.197 2.937 1.00 94.75 87 SER A N 1
ATOM 703 C CA . SER A 1 87 ? -7.823 8.350 2.347 1.00 94.75 87 SER A CA 1
ATOM 704 C C . SER A 1 87 ? -6.754 7.646 3.172 1.00 94.75 87 SER A C 1
ATOM 706 O O . SER A 1 87 ? -6.977 7.274 4.325 1.00 94.75 87 SER A O 1
ATOM 708 N N . ALA A 1 88 ? -5.600 7.415 2.555 1.00 95.12 88 ALA A N 1
ATOM 709 C CA . ALA A 1 88 ? -4.417 6.956 3.259 1.00 95.12 88 ALA A CA 1
ATOM 710 C C . ALA A 1 88 ? -3.153 7.511 2.610 1.00 95.12 88 ALA A C 1
ATOM 712 O O . ALA A 1 88 ? -3.078 7.673 1.388 1.00 95.12 88 ALA A O 1
ATOM 713 N N . GLU A 1 89 ? -2.143 7.737 3.437 1.00 95.75 89 GLU A N 1
ATOM 714 C CA . GLU A 1 89 ? -0.789 8.061 3.005 1.00 95.75 89 GLU A CA 1
ATOM 715 C C . GLU A 1 89 ? 0.119 6.875 3.286 1.00 95.75 89 GLU A C 1
ATOM 717 O O . GLU A 1 89 ? -0.060 6.145 4.264 1.00 95.75 89 GLU A O 1
ATOM 722 N N . GLY A 1 90 ? 1.084 6.654 2.406 1.00 93.00 90 GLY A N 1
ATOM 723 C CA . GLY A 1 90 ? 1.934 5.490 2.501 1.00 93.00 90 GLY A CA 1
ATOM 724 C C . GLY A 1 90 ? 3.287 5.657 1.850 1.00 93.00 90 GLY A C 1
ATOM 725 O O . GLY A 1 90 ? 3.549 6.594 1.092 1.00 93.00 90 GLY A O 1
ATOM 726 N N . HIS A 1 91 ? 4.138 4.684 2.135 1.00 94.50 91 HIS A N 1
ATOM 727 C CA . HIS A 1 91 ? 5.457 4.550 1.550 1.00 94.50 91 HIS A CA 1
ATOM 728 C C . HIS A 1 91 ? 5.576 3.190 0.880 1.00 94.50 91 HIS A C 1
ATOM 730 O O . HIS A 1 91 ? 4.966 2.209 1.307 1.00 94.50 91 HIS A O 1
ATOM 736 N N . TYR A 1 92 ? 6.397 3.122 -0.160 1.00 92.69 92 TYR A N 1
ATOM 737 C CA . TYR A 1 92 ? 6.790 1.856 -0.756 1.00 92.69 92 TYR A CA 1
ATOM 738 C C . TYR A 1 92 ? 8.292 1.778 -0.946 1.00 92.69 92 TYR A C 1
ATOM 740 O O . TYR A 1 92 ? 8.983 2.783 -1.122 1.00 92.69 92 TYR A O 1
ATOM 748 N N . PHE A 1 93 ? 8.7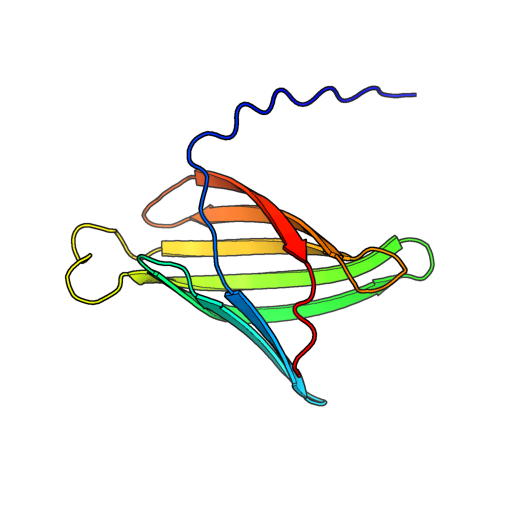68 0.543 -0.973 1.00 92.06 93 PHE A N 1
ATOM 749 C CA . PHE A 1 93 ? 10.119 0.185 -1.343 1.00 92.06 93 PHE A CA 1
ATOM 750 C C . PHE A 1 93 ? 10.075 -0.951 -2.365 1.00 92.06 93 PHE A C 1
ATOM 752 O O . PHE A 1 93 ? 9.454 -1.988 -2.129 1.00 92.06 93 PHE A O 1
ATOM 759 N N . ASN A 1 94 ? 10.767 -0.757 -3.482 1.00 88.75 94 ASN A N 1
ATOM 760 C CA . ASN A 1 94 ? 11.041 -1.774 -4.485 1.00 88.75 94 ASN A CA 1
ATOM 761 C C . ASN A 1 94 ? 12.406 -2.406 -4.191 1.00 88.75 94 ASN A C 1
ATOM 763 O O . ASN A 1 94 ? 13.401 -1.710 -3.985 1.00 88.75 94 ASN A O 1
ATOM 767 N N . GLY A 1 95 ? 12.452 -3.732 -4.213 1.00 82.44 95 GLY A N 1
ATOM 768 C CA . GLY A 1 95 ? 13.647 -4.556 -4.092 1.00 82.44 95 GLY A CA 1
ATOM 769 C C . GLY A 1 95 ? 13.754 -5.564 -5.241 1.00 82.44 95 GLY A C 1
ATOM 770 O O . GLY A 1 95 ? 12.851 -5.697 -6.057 1.00 82.44 95 GLY A O 1
ATOM 771 N N . GLN A 1 96 ? 14.888 -6.267 -5.316 1.00 71.69 96 GLN A N 1
ATOM 772 C CA . GLN A 1 96 ? 15.241 -7.217 -6.388 1.00 71.69 96 GLN A CA 1
ATOM 773 C C . GLN A 1 96 ? 14.903 -6.737 -7.813 1.00 71.69 96 GLN A C 1
ATOM 775 O O . GLN A 1 96 ? 13.845 -7.029 -8.360 1.00 71.69 96 GLN A O 1
ATOM 780 N N . GLY A 1 97 ? 15.849 -6.027 -8.432 1.00 63.22 97 GLY A N 1
ATOM 781 C CA . GLY A 1 97 ? 15.759 -5.582 -9.830 1.00 63.22 97 GLY A CA 1
ATOM 782 C C . GLY A 1 97 ? 15.569 -4.074 -9.995 1.00 63.22 97 GLY A C 1
ATOM 783 O O . GLY A 1 97 ? 15.975 -3.529 -11.017 1.00 63.22 97 GLY A O 1
ATOM 784 N N . ARG A 1 98 ? 15.034 -3.378 -8.981 1.00 68.44 98 ARG A N 1
ATOM 785 C CA . ARG A 1 98 ? 14.908 -1.910 -8.963 1.00 68.44 98 ARG A CA 1
ATOM 786 C C . ARG A 1 98 ? 14.890 -1.382 -7.527 1.00 68.44 98 ARG A C 1
ATOM 788 O O . ARG A 1 98 ? 13.858 -1.451 -6.880 1.00 68.44 98 ARG A O 1
ATOM 795 N N . ALA A 1 99 ? 16.015 -0.868 -7.028 1.00 80.25 99 ALA A N 1
ATOM 796 C CA . ALA A 1 99 ? 16.110 -0.303 -5.677 1.00 80.25 99 ALA A CA 1
ATOM 797 C C . ALA A 1 99 ? 15.604 1.148 -5.662 1.00 80.25 99 ALA A C 1
ATOM 799 O O . ALA A 1 99 ? 16.373 2.092 -5.830 1.00 80.25 99 ALA A O 1
ATOM 800 N N . THR A 1 100 ? 14.294 1.322 -5.515 1.00 86.50 100 THR A N 1
ATOM 801 C CA . THR A 1 100 ? 13.641 2.640 -5.467 1.00 86.50 100 THR A CA 1
ATOM 802 C C . THR A 1 100 ? 12.627 2.679 -4.340 1.00 86.50 100 THR A C 1
ATOM 804 O O . THR A 1 100 ? 12.034 1.656 -4.016 1.00 86.50 100 THR A O 1
ATOM 807 N N . TYR A 1 101 ? 12.368 3.857 -3.795 1.00 89.88 101 TYR A N 1
ATOM 808 C CA . TYR A 1 101 ? 11.333 4.075 -2.793 1.00 89.88 101 TYR A CA 1
ATOM 809 C C . TYR A 1 101 ? 10.571 5.358 -3.109 1.00 89.88 101 TYR A C 1
ATOM 811 O O . TYR A 1 101 ? 11.038 6.190 -3.889 1.00 89.88 101 TYR A O 1
ATOM 819 N N . GLY A 1 102 ? 9.404 5.518 -2.502 1.00 90.38 102 GLY A N 1
ATOM 820 C CA . GLY A 1 102 ? 8.609 6.721 -2.674 1.00 90.38 102 GLY A CA 1
ATOM 821 C C . GLY A 1 102 ? 7.414 6.770 -1.742 1.00 90.38 102 GLY A C 1
ATOM 822 O O . GLY A 1 102 ? 7.205 5.881 -0.915 1.00 90.38 102 GLY A O 1
ATOM 823 N N . THR A 1 103 ? 6.643 7.837 -1.890 1.00 91.50 103 THR A N 1
ATOM 824 C CA . THR A 1 103 ? 5.362 8.037 -1.218 1.00 91.50 103 THR A CA 1
ATOM 825 C C . THR A 1 103 ? 4.210 7.743 -2.170 1.00 91.50 103 THR A C 1
ATOM 827 O O . THR A 1 103 ? 4.351 7.829 -3.392 1.00 91.50 103 THR A O 1
ATOM 830 N N . MET A 1 104 ? 3.066 7.388 -1.600 1.00 91.44 104 MET A N 1
ATOM 831 C CA . MET A 1 104 ? 1.792 7.250 -2.292 1.00 91.44 104 MET A CA 1
ATOM 832 C C . MET A 1 104 ? 0.696 7.861 -1.429 1.00 91.44 104 MET A C 1
ATOM 834 O O . MET A 1 104 ? 0.715 7.732 -0.206 1.00 91.44 104 MET A O 1
ATOM 838 N N . THR A 1 105 ? -0.292 8.452 -2.084 1.00 93.56 105 THR A N 1
ATOM 839 C CA . THR A 1 105 ? -1.552 8.838 -1.458 1.00 93.56 105 THR A CA 1
ATOM 840 C C . THR A 1 105 ? -2.659 8.109 -2.194 1.00 93.56 105 THR A C 1
ATOM 842 O O . THR A 1 105 ? -2.666 8.074 -3.425 1.00 93.56 105 THR A O 1
ATOM 845 N N . ILE A 1 106 ? -3.577 7.503 -1.449 1.00 93.81 106 ILE A N 1
ATOM 846 C CA . ILE A 1 106 ? -4.752 6.839 -2.006 1.00 93.81 106 ILE A CA 1
ATOM 847 C C . ILE A 1 106 ? -6.016 7.505 -1.483 1.00 93.81 106 ILE A C 1
ATOM 849 O O . ILE A 1 106 ? -6.090 7.947 -0.336 1.00 93.81 106 ILE A O 1
ATOM 853 N N . THR A 1 107 ? -7.031 7.550 -2.335 1.00 94.75 107 THR A N 1
ATOM 854 C CA . THR A 1 107 ? -8.365 8.033 -1.989 1.00 94.75 107 THR A CA 1
ATOM 855 C C . THR A 1 107 ? -9.372 6.981 -2.412 1.00 94.75 107 THR A C 1
ATOM 857 O O . THR A 1 107 ? -9.259 6.388 -3.487 1.00 94.75 107 THR A O 1
ATOM 860 N N . ARG A 1 108 ? -10.348 6.717 -1.546 1.00 92.00 108 ARG A N 1
ATOM 861 C CA . ARG A 1 108 ? -11.410 5.756 -1.813 1.00 92.00 108 ARG A CA 1
ATOM 862 C C . ARG A 1 108 ? -12.236 6.222 -3.009 1.00 92.00 108 ARG A C 1
ATOM 864 O O . ARG A 1 108 ? -12.812 7.305 -2.986 1.00 92.00 108 ARG A O 1
ATOM 871 N N . ILE A 1 109 ? -12.330 5.364 -4.017 1.00 89.25 109 ILE A N 1
ATOM 872 C CA . ILE A 1 109 ? -13.291 5.512 -5.105 1.00 89.25 109 ILE A CA 1
ATOM 873 C C . ILE A 1 109 ? -14.586 4.877 -4.601 1.00 89.25 109 ILE A C 1
ATOM 875 O O . ILE A 1 109 ? -14.628 3.675 -4.326 1.00 89.25 109 ILE A O 1
ATOM 879 N N . ASP A 1 110 ? -15.619 5.685 -4.384 1.00 79.00 110 ASP A N 1
ATOM 880 C CA . ASP A 1 110 ? -16.931 5.149 -4.043 1.00 79.00 110 ASP A CA 1
ATOM 881 C C . ASP A 1 110 ? -17.472 4.416 -5.284 1.00 79.00 110 ASP A C 1
ATOM 883 O O . ASP A 1 110 ? -17.601 5.000 -6.360 1.00 79.00 110 ASP A O 1
ATOM 887 N N . ASN A 1 111 ? -17.721 3.110 -5.155 1.00 55.81 111 ASN A N 1
ATOM 888 C CA . ASN A 1 111 ? -18.365 2.340 -6.216 1.00 55.81 111 ASN A CA 1
ATOM 889 C C . ASN A 1 111 ? -19.820 2.821 -6.315 1.00 55.81 111 ASN A C 1
ATOM 891 O O . ASN A 1 111 ? -20.575 2.646 -5.355 1.00 55.81 111 ASN A O 1
ATOM 895 N N . VAL A 1 112 ? -20.178 3.444 -7.441 1.00 41.78 112 VAL A N 1
ATOM 896 C CA . VAL A 1 112 ? -21.575 3.674 -7.852 1.00 41.78 112 VAL A CA 1
ATOM 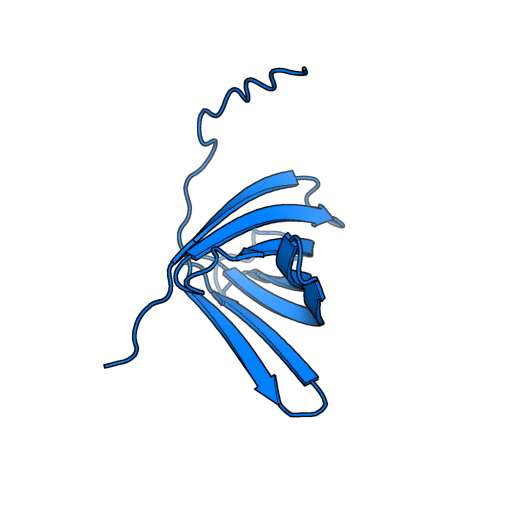897 C C . VAL A 1 112 ? -22.153 2.374 -8.391 1.00 41.78 112 VAL A C 1
ATOM 899 O O . VAL A 1 112 ? -21.431 1.694 -9.157 1.00 41.78 112 VAL A O 1
#

InterPro domains:
  IPR041208 CD-NTase-associated protein 15 [PF18153] (13-108)

Secondary structure (DSSP, 8-state):
----------SS---EEEEEEE-SS-EEEEEEESSEEEEEEEEEEEEETTTEEEEEEEEEEEEPTT-TTSPPEEEEEEEEE-TTSSEEEEEEEEESS--EEEEEEEE-----

Mean predicted aligned error: 7.04 Å

Nearest PDB structures (foldseek):
  7n34-assembly1_A  TM=9.099E-01  e=3.307E-09  Yersinia aleksiciae
  1iiu-assembly1_A  TM=6.036E-01  e=1.232E+00  Gallus gallus
  1aqb-assembly1_A  TM=5.317E-01  e=2.872E+00  Sus scrofa domesticus

Solvent-accessible surface area (backbone atoms only — not comparable to full-atom values): 6693 Å² total; per-residue (Å²): 142,84,88,85,81,82,89,73,81,78,83,75,86,81,68,67,52,77,47,80,48,76,62,100,88,48,50,46,42,39,39,39,42,91,61,34,35,32,40,45,79,47,46,49,79,48,78,42,99,93,74,42,44,36,42,41,33,34,32,44,39,42,53,38,93,94,36,76,90,50,76,54,30,37,33,41,38,40,34,42,39,45,97,81,72,46,37,30,47,29,42,39,39,37,35,72,83,46,88,47,70,50,76,50,75,50,68,68,77,80,86,127

Foldseek 3Di:
DDDDDDDDPPPDDWDWDWDWDDDPPAIKIWIDTPFKIKIFPHKDWDQDPVQGIKIKTKIWMDTDPVSVVDDIWIKIKMWGADPVNFKIKIKMATDDPDGDIDIDIDGDDPDD

Organism: Citrobacter freundii (NCBI:txid546)